Protein AF-A0A1X7T4R4-F1 (afdb_monomer_lite)

Secondary structure (DSSP, 8-state):
---EEEEEEEETTEEEEEEE--TTSBHHHHHHHHHHHHSS-GGGEEEEEEETTEEEE--HHHHTSBGGGSPTT--EEEEESPPPPTTEEEEEEEEE-TTSSS-EEEEEEEEEETT--HHHHHHHHHHHHHHTT---------

pLDDT: mean 81.53, std 11.15, range [44.59, 95.31]

Foldseek 3Di:
DDWDWDDWDDDPPDIDTDTDDDQQDFPQVVLVSCCVVVVDHSQQKWKWWADPNDTDTCAPVNRVPGSNVPDPPTDIDMDGHGDDDVQKDKDWDWDADPPDPCRTHTQDIDIDGHPPPPVNVVVVVVVVCVVVVHPDPPPPDD

InterPro domains:
  IPR045578 Ubiquitin carboxyl-terminal hydrolase 47, C-terminal [PF19718] (90-142)

Radius of gyration: 18.78 Å; chains: 1; bounding box: 47×36×51 Å

Organism: Amphimedon queenslandica (NCBI:txid400682)

Sequence (142 aa):
MKFVPMKEEYKGKERKVQVLVDKRMTLAQLKEELVPLIGIPPTGFIVYKISDNKEYEINRLDSTSSLQYIDSGSELIVRLGRALQEGEYRITLYLLQVNNTEFCKFIMESIVAEGTPVKEFKKQIIEEAKVQGIDCVLELEK

Structure (mmCIF, N/CA/C/O backbone):
data_AF-A0A1X7T4R4-F1
#
_entry.id   AF-A0A1X7T4R4-F1
#
loop_
_atom_site.group_PDB
_atom_site.id
_atom_site.type_symbol
_atom_site.label_atom_id
_atom_site.label_alt_id
_atom_site.label_comp_id
_atom_site.label_asym_id
_atom_site.label_entity_id
_atom_site.label_seq_id
_atom_site.pdbx_PDB_ins_code
_atom_site.Cartn_x
_atom_site.Cartn_y
_atom_site.Cartn_z
_atom_site.occupancy
_atom_site.B_iso_or_equiv
_atom_site.auth_seq_id
_atom_site.auth_comp_id
_atom_site.auth_asym_id
_atom_site.auth_atom_id
_atom_site.pdbx_PDB_model_num
ATOM 1 N N . MET A 1 1 ? 15.445 -1.253 -24.600 1.00 54.97 1 MET A N 1
ATOM 2 C CA . MET A 1 1 ? 14.509 -1.799 -23.599 1.00 54.97 1 MET A CA 1
ATOM 3 C C . MET A 1 1 ? 14.764 -3.289 -23.473 1.00 54.97 1 MET A C 1
ATOM 5 O O . MET A 1 1 ? 14.717 -3.983 -24.481 1.00 54.97 1 MET A O 1
ATOM 9 N N . LYS A 1 2 ? 15.150 -3.759 -22.287 1.00 59.94 2 LYS A N 1
ATOM 10 C CA . LYS A 1 2 ? 15.252 -5.186 -21.968 1.00 59.94 2 LYS A CA 1
ATOM 11 C C . LYS A 1 2 ? 14.621 -5.357 -20.595 1.00 59.94 2 LYS A C 1
ATOM 13 O O . LYS A 1 2 ? 15.241 -4.966 -19.615 1.00 59.94 2 LYS A O 1
ATOM 18 N N . PHE A 1 3 ? 13.396 -5.861 -20.571 1.00 68.25 3 PHE A N 1
ATOM 19 C CA . PHE A 1 3 ? 12.817 -6.514 -19.411 1.00 68.25 3 PHE A CA 1
ATOM 20 C C . PHE A 1 3 ? 12.974 -8.012 -19.649 1.00 68.25 3 PHE A C 1
ATOM 22 O O . PHE A 1 3 ? 12.441 -8.544 -20.622 1.00 68.25 3 PHE A O 1
ATOM 29 N N . VAL A 1 4 ? 13.796 -8.679 -18.843 1.00 73.88 4 VAL A N 1
ATOM 30 C CA . VAL A 1 4 ? 14.039 -10.120 -19.001 1.00 73.88 4 VAL A CA 1
ATOM 31 C C . VAL A 1 4 ? 13.820 -10.797 -17.655 1.00 73.88 4 VAL A C 1
ATOM 33 O O . VAL A 1 4 ? 14.620 -10.555 -16.744 1.00 73.88 4 VAL A O 1
ATOM 36 N N . PRO A 1 5 ? 12.771 -11.626 -17.499 1.00 73.44 5 PRO A N 1
ATOM 37 C CA . PRO A 1 5 ? 12.632 -12.463 -16.318 1.00 73.44 5 PRO A CA 1
ATOM 38 C C . PRO A 1 5 ? 13.752 -13.509 -16.323 1.00 73.44 5 PRO A C 1
ATOM 40 O O . PRO A 1 5 ? 13.990 -14.182 -17.324 1.00 73.44 5 PRO A O 1
ATOM 43 N N . MET A 1 6 ? 14.482 -13.609 -15.215 1.00 78.56 6 MET A N 1
ATOM 44 C CA . MET A 1 6 ? 15.641 -14.496 -15.077 1.00 78.56 6 MET A CA 1
ATOM 45 C C . MET A 1 6 ? 15.321 -15.740 -14.259 1.00 78.56 6 MET A C 1
ATOM 47 O O . MET A 1 6 ? 15.769 -16.832 -14.603 1.00 78.56 6 MET A O 1
ATOM 51 N N . LYS A 1 7 ? 14.583 -15.571 -13.159 1.00 81.50 7 LYS A N 1
ATOM 52 C CA . LYS A 1 7 ? 14.245 -16.639 -12.215 1.00 81.50 7 LYS A CA 1
ATOM 53 C C . LYS A 1 7 ? 12.916 -16.344 -11.545 1.00 81.50 7 LYS A C 1
ATOM 55 O O . LYS A 1 7 ? 12.636 -15.186 -11.236 1.00 81.50 7 LYS A O 1
ATOM 60 N N . GLU A 1 8 ? 12.150 -17.395 -11.286 1.00 82.81 8 GLU A N 1
ATOM 61 C CA . GLU A 1 8 ? 10.934 -17.335 -10.482 1.00 82.81 8 GLU A CA 1
ATOM 62 C C . GLU A 1 8 ? 11.024 -18.312 -9.316 1.00 82.81 8 GLU A C 1
ATOM 64 O O . GLU A 1 8 ? 11.422 -19.464 -9.488 1.00 82.81 8 GLU A O 1
ATOM 69 N N . GLU A 1 9 ? 10.635 -17.846 -8.136 1.00 85.25 9 GLU A N 1
ATOM 70 C CA . GLU A 1 9 ? 10.588 -18.633 -6.909 1.00 85.25 9 GLU A CA 1
ATOM 71 C C . GLU A 1 9 ? 9.251 -18.401 -6.199 1.00 85.25 9 GLU A C 1
ATOM 73 O O . GLU A 1 9 ? 8.730 -17.284 -6.162 1.00 85.25 9 GLU A O 1
ATOM 78 N N . TYR A 1 10 ? 8.702 -19.458 -5.603 1.00 82.69 10 TYR A N 1
ATOM 79 C CA . TYR A 1 10 ? 7.469 -19.402 -4.821 1.00 82.69 10 TYR A CA 1
ATOM 80 C C . TYR A 1 10 ? 7.788 -19.663 -3.351 1.00 82.69 10 TYR A C 1
ATOM 82 O O . TYR A 1 10 ? 8.379 -20.689 -3.011 1.00 82.69 10 TYR A O 1
ATOM 90 N N . LYS A 1 11 ? 7.375 -18.751 -2.468 1.00 77.62 11 LYS A N 1
ATOM 91 C CA . LYS A 1 11 ? 7.524 -18.886 -1.015 1.00 77.62 11 LYS A CA 1
ATOM 92 C C . LYS A 1 11 ? 6.158 -18.728 -0.351 1.00 77.62 11 LYS A C 1
ATOM 94 O O . LYS A 1 11 ? 5.702 -17.627 -0.058 1.00 77.62 11 LYS A O 1
ATOM 99 N N . GLY A 1 12 ? 5.474 -19.849 -0.127 1.00 81.50 12 GLY A N 1
ATOM 100 C CA . GLY A 1 12 ? 4.111 -19.840 0.406 1.00 81.50 12 GLY A CA 1
ATOM 101 C C . GLY A 1 12 ? 3.135 -19.163 -0.560 1.00 81.50 12 GLY A C 1
ATOM 102 O O . GLY A 1 12 ? 2.915 -19.666 -1.657 1.00 81.50 12 GLY A O 1
ATOM 103 N N . LYS A 1 13 ? 2.550 -18.029 -0.149 1.00 79.06 13 LYS A N 1
ATOM 104 C CA . LYS A 1 13 ? 1.648 -17.214 -0.987 1.00 79.06 13 LYS A CA 1
ATOM 105 C C . LYS A 1 13 ? 2.379 -16.143 -1.809 1.00 79.06 13 LYS A C 1
ATOM 107 O O . LYS A 1 13 ? 1.741 -15.449 -2.594 1.00 79.06 13 LYS A O 1
ATOM 112 N N . GLU A 1 14 ? 3.688 -15.989 -1.625 1.00 83.44 14 GLU A N 1
ATOM 113 C CA . GLU A 1 14 ? 4.492 -14.974 -2.304 1.00 83.44 14 GLU A CA 1
ATOM 114 C C . GLU A 1 14 ? 5.159 -15.548 -3.560 1.00 83.44 14 GLU A C 1
ATOM 116 O O . GLU A 1 14 ? 5.701 -16.658 -3.540 1.00 83.44 14 GLU A O 1
ATOM 121 N N . ARG A 1 15 ? 5.158 -14.764 -4.644 1.00 88.94 15 ARG A N 1
ATOM 122 C CA . ARG A 1 15 ? 5.896 -15.038 -5.884 1.00 88.94 15 ARG A CA 1
ATOM 123 C C . ARG A 1 15 ? 7.030 -14.025 -6.010 1.00 88.94 15 ARG A C 1
ATOM 125 O O . ARG A 1 15 ? 6.773 -12.825 -6.067 1.00 88.94 15 ARG A O 1
ATOM 132 N N . LYS A 1 16 ? 8.272 -14.503 -6.070 1.00 89.50 16 LYS A N 1
ATOM 133 C CA . LYS A 1 16 ? 9.466 -13.690 -6.324 1.00 89.50 16 LYS A CA 1
ATOM 134 C C . LYS A 1 16 ? 9.911 -13.876 -7.769 1.00 89.50 16 LYS A C 1
ATOM 136 O O . LYS A 1 16 ? 10.038 -15.006 -8.234 1.00 89.50 16 LYS A O 1
ATOM 141 N N . VAL A 1 17 ? 10.168 -12.771 -8.466 1.00 89.44 17 VAL A N 1
ATOM 142 C CA . VAL A 1 17 ? 10.677 -12.775 -9.843 1.00 89.44 17 VAL A CA 1
ATOM 143 C C . VAL A 1 17 ? 11.917 -11.897 -9.912 1.00 89.44 17 VAL A C 1
ATOM 145 O O . VAL A 1 17 ? 11.875 -10.723 -9.550 1.00 89.44 17 VAL A O 1
ATOM 148 N N . GLN A 1 18 ? 13.023 -12.458 -10.392 1.00 88.81 18 GLN A N 1
ATOM 149 C CA . GLN A 1 18 ? 14.217 -11.685 -10.707 1.00 88.81 18 GLN A CA 1
ATOM 150 C C . GLN A 1 18 ? 14.102 -11.155 -12.134 1.00 88.81 18 GLN A C 1
ATOM 152 O O . GLN A 1 18 ? 13.898 -11.933 -13.065 1.00 88.81 18 GLN A O 1
ATOM 157 N N . VAL A 1 19 ? 14.262 -9.846 -12.314 1.00 86.50 19 VAL A N 1
ATOM 158 C CA . VAL A 1 19 ? 14.142 -9.185 -13.618 1.00 86.50 19 VAL A CA 1
ATOM 159 C C . VAL A 1 19 ? 15.381 -8.352 -13.911 1.00 86.50 19 VAL A C 1
ATOM 161 O O . VAL A 1 19 ? 15.944 -7.717 -13.021 1.00 86.50 19 VAL A O 1
ATOM 164 N N . LEU A 1 20 ? 15.810 -8.348 -15.170 1.00 87.38 20 LEU A N 1
ATOM 165 C CA . LEU A 1 20 ? 16.809 -7.405 -15.661 1.00 87.38 20 LEU A CA 1
ATOM 166 C C . LEU A 1 20 ? 16.089 -6.203 -16.268 1.00 87.38 20 LEU A C 1
ATOM 168 O O . LEU A 1 20 ? 15.230 -6.395 -17.124 1.00 87.38 20 LEU A O 1
ATOM 172 N N . VAL A 1 21 ? 16.442 -4.995 -15.827 1.00 85.00 21 VAL A N 1
ATOM 173 C CA . VAL A 1 21 ? 15.821 -3.734 -16.257 1.00 85.00 21 VAL A CA 1
ATOM 174 C C . VAL A 1 21 ? 16.880 -2.698 -16.630 1.00 85.00 21 VAL A C 1
ATOM 176 O O . VAL A 1 21 ? 17.988 -2.688 -16.093 1.00 85.00 21 VAL A O 1
ATOM 179 N N . ASP A 1 22 ? 16.541 -1.807 -17.558 1.00 85.94 22 ASP A N 1
ATOM 180 C CA . ASP A 1 22 ? 17.340 -0.620 -17.871 1.00 85.94 22 ASP A CA 1
ATOM 181 C C . ASP A 1 22 ? 17.166 0.440 -16.773 1.00 85.94 22 ASP A C 1
ATOM 183 O O . ASP A 1 22 ? 16.066 0.952 -16.581 1.00 85.94 22 ASP A O 1
ATOM 187 N N . LYS A 1 23 ? 18.245 0.818 -16.075 1.00 82.81 23 LYS A N 1
ATOM 188 C CA . LYS A 1 23 ? 18.198 1.820 -14.991 1.00 82.81 23 LYS A CA 1
ATOM 189 C C . LYS A 1 23 ? 17.677 3.194 -15.426 1.00 82.81 23 LYS A C 1
ATOM 191 O O . LYS A 1 23 ? 17.274 3.985 -14.580 1.00 82.81 23 LYS A O 1
ATOM 196 N N . ARG A 1 24 ? 17.701 3.505 -16.724 1.00 84.06 24 ARG A N 1
ATOM 197 C CA . ARG A 1 24 ? 17.203 4.782 -17.254 1.00 84.06 24 ARG A CA 1
ATOM 198 C C . ARG A 1 24 ? 15.687 4.811 -17.413 1.00 84.06 24 ARG A C 1
ATOM 200 O O . ARG A 1 24 ? 15.150 5.882 -17.686 1.00 84.06 24 ARG A O 1
ATOM 207 N N . MET A 1 25 ? 15.005 3.672 -17.273 1.00 85.19 25 MET A N 1
ATOM 208 C CA . MET A 1 25 ? 13.552 3.642 -17.392 1.00 85.19 25 MET A CA 1
ATOM 209 C C . MET A 1 25 ? 12.883 4.374 -16.229 1.00 85.19 25 MET A C 1
ATOM 211 O O . MET A 1 25 ? 13.450 4.515 -15.142 1.00 85.19 25 MET A O 1
ATOM 215 N N . THR A 1 26 ? 11.664 4.838 -16.466 1.00 86.56 26 THR A N 1
ATOM 216 C CA . THR A 1 26 ? 10.812 5.429 -15.431 1.00 86.56 26 THR A CA 1
ATOM 217 C C . THR A 1 26 ? 10.029 4.350 -14.689 1.00 86.56 26 THR A C 1
ATOM 219 O O . THR A 1 26 ? 9.872 3.228 -15.177 1.00 86.56 26 THR A O 1
ATOM 222 N N . LEU A 1 27 ? 9.464 4.694 -13.528 1.00 85.00 27 LEU A N 1
ATOM 223 C CA . LEU A 1 27 ? 8.543 3.798 -12.825 1.00 85.00 27 LEU A CA 1
ATOM 224 C C . LEU A 1 27 ? 7.333 3.427 -13.693 1.00 85.00 27 LEU A C 1
ATOM 226 O O . LEU A 1 27 ? 6.878 2.289 -13.654 1.00 85.00 27 LEU A O 1
ATOM 230 N N . ALA A 1 28 ? 6.818 4.372 -14.487 1.00 85.12 28 ALA A N 1
ATOM 231 C CA . ALA A 1 28 ? 5.698 4.112 -15.388 1.00 85.12 28 ALA A CA 1
ATOM 232 C C . ALA A 1 28 ? 6.054 3.029 -16.416 1.00 85.12 28 ALA A C 1
ATOM 234 O O . ALA A 1 28 ? 5.304 2.073 -16.574 1.00 85.12 28 ALA A O 1
ATOM 235 N N . GLN A 1 29 ? 7.233 3.129 -17.037 1.00 88.06 29 GLN A N 1
ATOM 236 C CA . GLN A 1 29 ? 7.731 2.108 -17.961 1.00 88.06 29 GLN A CA 1
ATOM 237 C C . GLN A 1 29 ? 7.938 0.765 -17.261 1.00 88.06 29 GLN A C 1
ATOM 239 O O . GLN A 1 29 ? 7.521 -0.257 -17.790 1.00 88.06 29 GLN A O 1
ATOM 244 N N . LEU A 1 30 ? 8.512 0.759 -16.053 1.00 88.31 30 LEU A N 1
ATOM 245 C CA . LEU A 1 30 ? 8.647 -0.467 -15.267 1.00 88.31 30 LEU A CA 1
ATOM 246 C C . LEU A 1 30 ? 7.285 -1.125 -15.015 1.00 88.31 30 LEU A C 1
ATOM 248 O O . LEU A 1 30 ? 7.162 -2.337 -15.154 1.00 88.31 30 LEU A O 1
ATOM 252 N N . LYS A 1 31 ? 6.255 -0.346 -14.661 1.00 88.62 31 LYS A N 1
ATOM 253 C CA . LYS A 1 31 ? 4.911 -0.887 -14.444 1.00 88.62 31 LYS A CA 1
ATOM 254 C C . LYS A 1 31 ? 4.332 -1.511 -15.713 1.00 88.62 31 LYS A C 1
ATOM 256 O O . LYS A 1 31 ? 3.752 -2.583 -15.604 1.00 88.62 31 LYS A O 1
ATOM 261 N N . GLU A 1 32 ? 4.512 -0.900 -16.882 1.00 90.31 32 GLU A N 1
ATOM 262 C CA . GLU A 1 32 ? 4.079 -1.498 -18.158 1.00 90.31 32 GLU A CA 1
ATOM 263 C C . GLU A 1 32 ? 4.756 -2.853 -18.408 1.00 90.31 32 GLU A C 1
ATOM 265 O O . GLU A 1 32 ? 4.093 -3.832 -18.741 1.00 90.31 32 GLU A O 1
ATOM 270 N N . GLU A 1 33 ? 6.063 -2.952 -18.156 1.00 89.75 33 GLU A N 1
ATOM 271 C CA . GLU A 1 33 ? 6.816 -4.205 -18.311 1.00 89.75 33 GLU A CA 1
ATOM 272 C C . GLU A 1 33 ? 6.416 -5.282 -17.283 1.00 89.75 33 GLU A C 1
ATOM 274 O O . GLU A 1 33 ? 6.594 -6.477 -17.520 1.00 89.75 33 GLU A O 1
ATOM 279 N N . LEU A 1 34 ? 5.846 -4.884 -16.140 1.00 89.25 34 LEU A N 1
ATOM 280 C CA . LEU A 1 34 ? 5.317 -5.806 -15.133 1.00 89.25 34 LEU A CA 1
ATOM 281 C C . LEU A 1 34 ? 3.917 -6.342 -15.482 1.00 89.25 34 LEU A C 1
ATOM 283 O O . LEU A 1 34 ? 3.538 -7.397 -14.968 1.00 89.25 34 LEU A O 1
ATOM 287 N N . VAL A 1 35 ? 3.156 -5.679 -16.364 1.00 90.88 35 VAL A N 1
ATOM 288 C CA . VAL A 1 35 ? 1.788 -6.095 -16.738 1.00 90.88 35 VAL A CA 1
ATOM 289 C C . VAL A 1 35 ? 1.727 -7.550 -17.219 1.00 90.88 35 VAL A C 1
ATOM 291 O O . VAL A 1 35 ? 0.883 -8.284 -16.703 1.00 90.88 35 VAL A O 1
ATOM 294 N N . PRO A 1 36 ? 2.607 -8.035 -18.120 1.00 89.44 36 PRO A N 1
ATOM 295 C CA . PRO A 1 36 ? 2.571 -9.427 -18.573 1.00 89.44 36 PRO A CA 1
ATOM 296 C C . PRO A 1 36 ? 2.844 -10.448 -17.461 1.00 89.44 36 PRO A C 1
ATOM 298 O O . PRO A 1 36 ? 2.406 -11.590 -17.565 1.00 89.44 36 PRO A O 1
ATOM 301 N N . LEU A 1 37 ? 3.560 -10.061 -16.398 1.00 86.75 37 LEU A N 1
ATOM 302 C CA . LEU A 1 37 ? 3.854 -10.954 -15.275 1.00 86.75 37 LEU A CA 1
ATOM 303 C C . LEU A 1 37 ? 2.716 -11.021 -14.255 1.00 86.75 37 LEU A C 1
ATOM 305 O O . LEU A 1 37 ? 2.503 -12.079 -13.659 1.00 86.75 37 LEU A O 1
ATOM 309 N N . ILE A 1 38 ? 2.031 -9.899 -14.022 1.00 87.88 38 ILE A N 1
ATOM 310 C CA . ILE A 1 38 ? 0.997 -9.767 -12.985 1.00 87.88 38 ILE A CA 1
ATOM 311 C C . ILE A 1 38 ? -0.402 -10.044 -13.562 1.00 87.88 38 ILE A C 1
ATOM 313 O O . ILE A 1 38 ? -1.263 -10.573 -12.865 1.00 87.88 38 ILE A O 1
ATOM 317 N N . GLY A 1 39 ? -0.635 -9.716 -14.837 1.00 88.44 39 GLY A N 1
ATOM 318 C CA . GLY A 1 39 ? -1.912 -9.919 -15.528 1.00 88.44 39 GLY A CA 1
ATOM 319 C C . GLY A 1 39 ? -2.953 -8.821 -15.288 1.00 88.44 39 GLY A C 1
ATOM 320 O O . GLY A 1 39 ? -4.122 -9.011 -15.612 1.00 88.44 39 GLY A O 1
ATOM 321 N N . ILE A 1 40 ? -2.551 -7.677 -14.727 1.00 88.50 40 ILE A N 1
ATOM 322 C CA . ILE A 1 40 ? -3.428 -6.526 -14.476 1.00 88.50 40 ILE A CA 1
ATOM 323 C C . ILE A 1 40 ? -2.780 -5.212 -14.933 1.00 88.50 40 ILE A C 1
ATOM 325 O O . ILE A 1 40 ? -1.551 -5.122 -14.975 1.00 88.50 40 ILE A O 1
ATOM 329 N N . PRO A 1 41 ? -3.583 -4.177 -15.249 1.00 89.81 41 PRO A N 1
ATOM 330 C CA . PRO A 1 41 ? -3.061 -2.883 -15.672 1.00 89.81 41 PRO A CA 1
ATOM 331 C C . PRO A 1 41 ? -2.187 -2.211 -14.595 1.00 89.81 41 PRO A C 1
ATOM 333 O O . PRO A 1 41 ? -2.397 -2.458 -13.405 1.00 89.81 41 PRO A O 1
ATOM 336 N N . PRO A 1 42 ? -1.297 -1.270 -14.969 1.00 86.88 42 PRO A N 1
ATOM 337 C CA . PRO A 1 42 ? -0.441 -0.506 -14.043 1.00 86.88 42 PRO A CA 1
ATOM 338 C C . PRO A 1 42 ? -1.174 0.218 -12.907 1.00 86.88 42 PRO A C 1
ATOM 340 O O . PRO A 1 42 ? -0.583 0.538 -11.874 1.00 86.88 42 PRO A O 1
ATOM 343 N N . THR A 1 43 ? -2.456 0.521 -13.111 1.00 85.12 43 THR A N 1
ATOM 344 C CA . THR A 1 43 ? -3.341 1.163 -12.131 1.00 85.12 43 THR A CA 1
ATOM 345 C C . THR A 1 43 ? -3.879 0.198 -11.079 1.00 85.12 43 THR A C 1
ATOM 347 O O . THR A 1 43 ? -4.372 0.653 -10.053 1.00 85.12 43 THR A O 1
ATOM 350 N N . GLY A 1 44 ? -3.792 -1.112 -11.321 1.00 86.62 44 GLY A N 1
ATOM 351 C CA . GLY A 1 44 ? -4.281 -2.159 -10.427 1.00 86.62 44 GLY A CA 1
ATOM 352 C C . GLY A 1 44 ? -3.241 -2.678 -9.435 1.00 86.62 44 GLY A C 1
ATOM 353 O O . GLY A 1 44 ? -3.561 -3.588 -8.669 1.00 86.62 44 GLY A O 1
ATOM 354 N N . PHE A 1 45 ? -2.011 -2.153 -9.449 1.00 87.88 45 PHE A N 1
ATOM 355 C CA . PHE A 1 45 ? -0.987 -2.508 -8.468 1.00 87.88 45 PHE A CA 1
ATOM 356 C C . PHE A 1 45 ? -0.087 -1.339 -8.059 1.00 87.88 45 PHE A C 1
ATOM 358 O O . PHE A 1 45 ? 0.124 -0.352 -8.780 1.00 87.88 45 PHE A O 1
ATOM 365 N N . ILE A 1 46 ? 0.499 -1.503 -6.877 1.00 87.12 46 ILE A N 1
ATOM 366 C CA . ILE A 1 46 ? 1.416 -0.561 -6.243 1.00 87.12 46 ILE A CA 1
ATOM 367 C C . ILE A 1 46 ? 2.790 -1.209 -6.115 1.00 87.12 46 ILE A C 1
ATOM 369 O O . ILE A 1 46 ? 2.905 -2.406 -5.849 1.00 87.12 46 ILE A O 1
ATOM 373 N N . VAL A 1 47 ? 3.826 -0.396 -6.316 1.00 88.06 47 VAL A N 1
ATOM 374 C CA . VAL A 1 47 ? 5.226 -0.798 -6.193 1.00 88.06 47 VAL A CA 1
ATOM 375 C C . VAL A 1 47 ? 5.809 -0.115 -4.963 1.00 88.06 47 VAL A C 1
ATOM 377 O O . VAL A 1 47 ? 5.740 1.107 -4.836 1.00 88.06 47 VAL A O 1
ATOM 380 N N . TYR A 1 48 ? 6.396 -0.910 -4.079 1.00 86.62 48 TYR A N 1
ATOM 381 C CA . TYR A 1 48 ? 7.089 -0.465 -2.881 1.00 86.62 48 TYR A CA 1
ATOM 382 C C . TYR A 1 48 ? 8.579 -0.771 -3.011 1.00 86.62 48 TYR A C 1
ATOM 384 O O . TYR A 1 48 ? 8.962 -1.821 -3.531 1.00 86.62 48 TYR A O 1
ATOM 392 N N . LYS A 1 49 ? 9.422 0.124 -2.498 1.00 87.12 49 LYS A N 1
ATOM 393 C CA . LYS A 1 49 ? 10.844 -0.143 -2.264 1.00 87.12 49 LYS A CA 1
ATOM 394 C C . LYS A 1 49 ? 11.077 -0.474 -0.796 1.00 87.12 49 LYS A C 1
ATOM 396 O O . LYS A 1 49 ? 10.433 0.106 0.078 1.00 87.12 49 LYS A O 1
ATOM 401 N N . ILE A 1 50 ? 12.032 -1.357 -0.532 1.00 83.62 50 ILE A N 1
ATOM 402 C CA . ILE A 1 50 ? 12.514 -1.622 0.823 1.00 83.62 50 ILE A CA 1
ATOM 403 C C . ILE A 1 50 ? 13.729 -0.725 1.080 1.00 83.62 50 ILE A C 1
ATOM 405 O O . ILE A 1 50 ? 14.704 -0.778 0.335 1.00 83.62 50 ILE A O 1
ATOM 409 N N . SER A 1 51 ? 13.675 0.098 2.125 1.00 79.44 51 SER A N 1
ATOM 410 C CA . SER A 1 51 ? 14.813 0.884 2.624 1.00 79.44 51 SER A CA 1
ATOM 411 C C . SER A 1 51 ? 14.829 0.809 4.143 1.00 79.44 51 SER A C 1
ATOM 413 O O . SER A 1 51 ? 13.784 0.962 4.768 1.00 79.44 51 SER A O 1
ATOM 415 N N . ASP A 1 52 ? 15.988 0.554 4.751 1.00 80.38 52 ASP A N 1
ATOM 416 C CA . ASP A 1 52 ? 16.144 0.478 6.215 1.00 80.38 52 ASP A CA 1
ATOM 417 C C . ASP A 1 52 ? 15.111 -0.439 6.905 1.00 80.38 52 ASP A C 1
ATOM 419 O O . ASP A 1 52 ? 14.553 -0.103 7.951 1.00 80.38 52 ASP A O 1
ATOM 423 N N . ASN A 1 53 ? 14.815 -1.594 6.292 1.00 79.44 53 ASN A N 1
ATOM 424 C CA . ASN A 1 53 ? 13.788 -2.555 6.728 1.00 79.44 53 ASN A CA 1
ATOM 425 C C . ASN A 1 53 ? 12.352 -1.995 6.791 1.00 79.44 53 ASN A C 1
ATOM 427 O O . ASN A 1 53 ? 11.492 -2.568 7.460 1.00 79.44 53 ASN A O 1
ATOM 431 N N . LYS A 1 54 ? 12.077 -0.887 6.098 1.00 77.88 54 LYS A N 1
ATOM 432 C CA . LYS A 1 54 ? 10.744 -0.302 5.936 1.00 77.88 54 LYS A CA 1
ATOM 433 C C . LYS A 1 54 ? 10.338 -0.289 4.469 1.00 77.88 54 LYS A C 1
ATOM 435 O O . LYS A 1 54 ? 11.170 -0.133 3.575 1.00 77.88 54 LYS A O 1
ATOM 440 N N . GLU A 1 55 ? 9.043 -0.438 4.236 1.00 84.56 55 GLU A N 1
ATOM 441 C CA . GLU A 1 55 ? 8.445 -0.369 2.909 1.00 84.56 55 GLU A CA 1
ATOM 442 C C . GLU A 1 55 ? 8.001 1.063 2.614 1.00 84.56 55 GLU A C 1
ATOM 444 O O . GLU A 1 55 ? 7.274 1.672 3.398 1.00 84.56 55 GLU A O 1
ATOM 449 N N . TYR A 1 56 ? 8.419 1.591 1.468 1.00 78.88 56 TYR A N 1
ATOM 450 C CA . TYR A 1 56 ? 8.023 2.910 0.989 1.00 78.88 56 TYR A CA 1
ATOM 451 C C . TYR A 1 56 ? 7.339 2.769 -0.365 1.00 78.88 56 TYR A C 1
ATOM 453 O O . TYR A 1 56 ? 7.928 2.226 -1.301 1.00 78.88 56 TYR A O 1
ATOM 461 N N . GLU A 1 57 ? 6.104 3.256 -0.474 1.00 81.25 57 GLU A N 1
ATOM 462 C CA . GLU A 1 57 ? 5.401 3.335 -1.755 1.00 81.25 57 GLU A CA 1
ATOM 463 C C . GLU A 1 57 ? 6.153 4.282 -2.693 1.00 81.25 57 GLU A C 1
ATOM 465 O O . GLU A 1 57 ? 6.445 5.421 -2.330 1.00 81.25 57 GLU A O 1
ATOM 470 N N . ILE A 1 58 ? 6.461 3.815 -3.904 1.00 79.56 58 ILE A N 1
ATOM 471 C CA . ILE A 1 58 ? 7.064 4.660 -4.933 1.00 79.56 58 ILE A CA 1
ATOM 472 C C . ILE A 1 58 ? 5.920 5.413 -5.622 1.00 79.56 58 ILE A C 1
ATOM 474 O O . ILE A 1 58 ? 5.157 4.831 -6.398 1.00 79.56 58 ILE A O 1
ATOM 478 N N . ASN A 1 59 ? 5.760 6.695 -5.292 1.00 68.88 59 ASN A N 1
ATOM 479 C CA . ASN A 1 59 ? 4.600 7.490 -5.699 1.00 68.88 59 ASN A CA 1
ATOM 480 C C . ASN A 1 59 ? 4.814 8.250 -7.028 1.00 68.88 59 ASN A C 1
ATOM 482 O O . ASN A 1 59 ? 5.847 8.141 -7.693 1.00 68.88 59 ASN A O 1
ATOM 486 N N . ARG A 1 60 ? 3.806 9.037 -7.441 1.00 54.28 60 ARG A N 1
ATOM 487 C CA . ARG A 1 60 ? 3.834 9.840 -8.680 1.00 54.28 60 ARG A CA 1
ATOM 488 C C . ARG A 1 60 ? 4.969 10.863 -8.757 1.00 54.28 60 ARG A C 1
ATOM 490 O O . ARG A 1 60 ? 5.498 11.065 -9.845 1.00 54.28 60 ARG A O 1
ATOM 497 N N . LEU A 1 61 ? 5.367 11.467 -7.640 1.00 49.34 61 LEU A N 1
ATOM 498 C CA . LEU A 1 61 ? 6.482 12.422 -7.613 1.00 49.34 61 LEU A CA 1
ATOM 499 C C . LEU A 1 61 ? 7.819 11.706 -7.847 1.00 49.34 61 LEU A C 1
ATOM 501 O O . LEU A 1 61 ? 8.670 12.208 -8.578 1.00 49.34 61 LEU A O 1
ATOM 505 N N . ASP A 1 62 ? 7.935 10.474 -7.350 1.00 54.44 62 ASP A N 1
ATOM 506 C CA . ASP A 1 62 ? 9.050 9.576 -7.656 1.00 54.44 62 ASP A CA 1
ATOM 507 C C . ASP A 1 62 ? 8.960 8.967 -9.070 1.00 54.44 62 ASP A C 1
ATOM 509 O O . ASP A 1 62 ? 9.935 8.415 -9.568 1.00 54.44 62 ASP A O 1
ATOM 513 N N . SER A 1 63 ? 7.810 9.052 -9.751 1.00 51.19 63 SER A N 1
ATOM 514 C CA . SER A 1 63 ? 7.577 8.377 -11.042 1.00 51.19 63 SER A CA 1
ATOM 515 C C . SER A 1 63 ? 8.289 9.020 -12.224 1.00 51.19 63 SER A C 1
ATOM 517 O O . SER A 1 63 ? 8.578 8.339 -13.210 1.00 51.19 63 SER A O 1
ATOM 519 N N . THR A 1 64 ? 8.551 10.325 -12.140 1.00 50.41 64 THR A N 1
ATOM 520 C CA . THR A 1 64 ? 9.414 11.058 -13.078 1.00 50.41 64 THR A CA 1
ATOM 521 C C . THR A 1 64 ? 10.896 10.813 -12.818 1.00 50.41 64 THR A C 1
ATOM 523 O O . THR A 1 64 ? 11.719 11.048 -13.702 1.00 50.41 64 THR A O 1
ATOM 526 N N . SER A 1 65 ? 11.239 10.318 -11.630 1.00 55.75 65 SER A N 1
ATOM 527 C CA . SER A 1 65 ? 12.595 9.931 -11.273 1.00 55.75 65 SER A CA 1
ATOM 528 C C . SER A 1 65 ? 12.882 8.579 -11.923 1.00 55.75 65 SER A C 1
ATOM 530 O O . SER A 1 65 ? 12.176 7.594 -11.711 1.00 55.75 65 SER A O 1
ATOM 532 N N . SER A 1 66 ? 13.900 8.528 -12.775 1.00 61.66 66 SER A N 1
ATOM 533 C CA . SER A 1 66 ? 14.390 7.270 -13.338 1.00 61.66 66 SER A CA 1
ATOM 534 C C . SER A 1 66 ? 14.724 6.272 -12.219 1.00 61.66 66 SER A C 1
ATOM 536 O O . SER A 1 66 ? 15.055 6.662 -11.094 1.00 61.66 66 SER A O 1
ATOM 538 N N . LEU A 1 67 ? 14.735 4.973 -12.535 1.00 73.50 67 LEU A N 1
ATOM 539 C CA . LEU A 1 67 ? 15.210 3.919 -11.623 1.00 73.50 67 LEU A CA 1
ATOM 540 C C . LEU A 1 67 ? 16.706 4.066 -11.246 1.00 73.50 67 LEU A C 1
ATOM 542 O O . LEU A 1 67 ? 17.275 3.173 -10.624 1.00 73.50 67 LEU A O 1
ATOM 546 N N . GLN A 1 68 ? 17.367 5.175 -11.598 1.00 72.38 68 GLN A N 1
ATOM 547 C CA . GLN A 1 68 ? 18.780 5.440 -11.326 1.00 72.38 68 GLN A CA 1
ATOM 548 C C . GLN A 1 68 ? 19.130 5.429 -9.835 1.00 72.38 68 GLN A C 1
ATOM 550 O O . GLN A 1 68 ? 20.275 5.154 -9.492 1.00 72.38 68 GLN A O 1
ATOM 555 N N . TYR A 1 69 ? 18.154 5.710 -8.967 1.00 73.19 69 TYR A N 1
ATOM 556 C CA . TYR A 1 69 ? 18.313 5.692 -7.511 1.00 73.19 69 TYR A CA 1
ATOM 557 C C . TYR A 1 69 ? 18.019 4.323 -6.882 1.00 73.19 69 TYR A C 1
ATOM 559 O O . TYR A 1 69 ? 18.052 4.196 -5.662 1.00 73.19 69 TYR A O 1
ATOM 567 N N . ILE A 1 70 ? 17.692 3.313 -7.694 1.00 78.75 70 ILE A N 1
ATOM 568 C CA . ILE A 1 70 ? 17.504 1.935 -7.244 1.00 78.75 70 ILE A CA 1
ATOM 569 C C . ILE A 1 70 ? 18.762 1.144 -7.609 1.00 78.75 70 ILE A C 1
ATOM 571 O O . ILE A 1 70 ? 19.189 1.072 -8.771 1.00 78.75 70 ILE A O 1
ATOM 575 N N . ASP A 1 71 ? 19.381 0.559 -6.590 1.00 81.81 71 ASP A N 1
ATOM 576 C CA . ASP A 1 71 ? 20.592 -0.226 -6.756 1.00 81.81 71 ASP A CA 1
ATOM 577 C C . ASP A 1 71 ? 20.307 -1.583 -7.400 1.00 81.81 71 ASP A C 1
ATOM 579 O O . ASP A 1 71 ? 19.206 -2.137 -7.371 1.00 81.81 71 ASP A O 1
ATOM 583 N N . SER A 1 72 ? 21.335 -2.132 -8.044 1.00 83.31 72 SER A N 1
ATOM 584 C CA . SER A 1 72 ? 21.222 -3.466 -8.626 1.00 83.31 72 SER A CA 1
ATOM 585 C C . SER A 1 72 ? 21.103 -4.489 -7.498 1.00 83.31 72 SER A C 1
ATOM 587 O O . SER A 1 72 ? 21.939 -4.510 -6.601 1.00 83.31 72 SER A O 1
ATOM 589 N N . GLY A 1 73 ? 20.089 -5.352 -7.561 1.00 83.56 73 GLY A N 1
ATOM 590 C CA . GLY A 1 73 ? 19.809 -6.329 -6.504 1.00 83.56 73 GLY A CA 1
ATOM 591 C C . GLY A 1 73 ? 18.860 -5.828 -5.413 1.00 83.56 73 GLY A C 1
ATOM 592 O O . GLY A 1 73 ? 18.536 -6.606 -4.520 1.00 83.56 73 GLY A O 1
ATOM 593 N N . SER A 1 74 ? 18.375 -4.582 -5.488 1.00 85.31 74 SER A N 1
ATOM 594 C CA . SER A 1 74 ? 17.285 -4.120 -4.625 1.00 85.31 74 SER A CA 1
ATOM 595 C C . SER A 1 74 ? 16.012 -4.941 -4.854 1.00 85.31 74 SER A C 1
ATOM 597 O O . SER A 1 74 ? 15.631 -5.214 -5.994 1.00 85.31 74 SER A O 1
ATOM 599 N N . GLU A 1 75 ? 15.332 -5.302 -3.766 1.00 88.94 75 GLU A N 1
ATOM 600 C CA . GLU A 1 75 ? 14.021 -5.947 -3.820 1.00 88.94 75 GLU A CA 1
ATOM 601 C C . GLU A 1 75 ? 12.912 -4.885 -3.896 1.00 88.94 75 GLU A C 1
ATOM 603 O O . GLU A 1 75 ? 12.872 -3.937 -3.106 1.00 88.94 75 GLU A O 1
ATOM 608 N N . LEU A 1 76 ? 11.999 -5.060 -4.855 1.00 89.19 76 LEU A N 1
ATOM 609 C CA . LEU A 1 76 ? 10.759 -4.296 -4.953 1.00 89.19 76 LEU A CA 1
ATOM 610 C C . LEU A 1 76 ? 9.590 -5.208 -4.593 1.00 89.19 76 LEU A C 1
ATOM 612 O O . LEU A 1 76 ? 9.526 -6.353 -5.041 1.00 89.19 76 LEU A O 1
ATOM 616 N N . ILE A 1 77 ? 8.649 -4.684 -3.816 1.00 89.94 77 ILE A N 1
ATOM 617 C CA . ILE A 1 77 ? 7.429 -5.398 -3.448 1.00 89.94 77 ILE A CA 1
ATOM 618 C C . ILE A 1 77 ? 6.298 -4.875 -4.321 1.00 89.94 77 ILE A C 1
ATOM 620 O O . ILE A 1 77 ? 6.048 -3.672 -4.382 1.00 89.94 77 ILE A O 1
ATOM 624 N N . VAL A 1 78 ? 5.588 -5.788 -4.978 1.00 89.94 78 VAL A N 1
ATOM 625 C CA . VAL A 1 78 ? 4.395 -5.460 -5.755 1.00 89.94 78 VAL A CA 1
ATOM 626 C C . VAL A 1 78 ? 3.167 -5.986 -5.030 1.00 89.94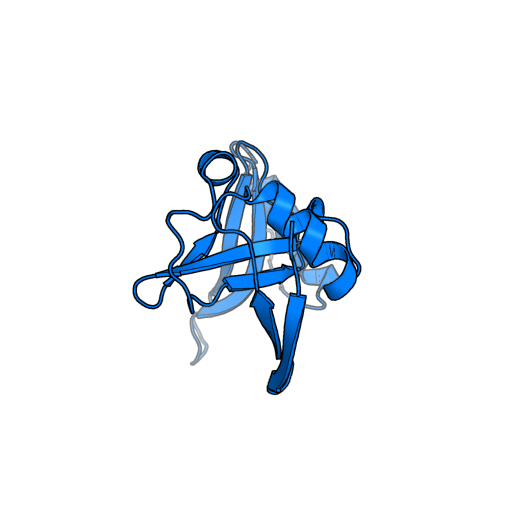 78 VAL A C 1
ATOM 628 O O . VAL A 1 78 ? 3.074 -7.179 -4.749 1.00 89.94 78 VAL A O 1
ATOM 631 N N . ARG A 1 79 ? 2.216 -5.096 -4.734 1.00 88.94 79 ARG A N 1
ATOM 632 C CA . ARG A 1 79 ? 0.930 -5.450 -4.117 1.00 88.94 79 ARG A CA 1
ATOM 633 C C . ARG A 1 79 ? -0.216 -5.089 -5.047 1.00 88.94 79 ARG A C 1
ATOM 635 O O . ARG A 1 79 ? -0.214 -4.016 -5.649 1.00 88.94 79 ARG A O 1
ATOM 642 N N . LEU A 1 80 ? -1.204 -5.976 -5.137 1.00 87.06 80 LEU A N 1
ATOM 643 C CA . LEU A 1 80 ? -2.452 -5.698 -5.845 1.00 87.06 80 LEU A CA 1
ATOM 644 C C . LEU A 1 80 ? -3.221 -4.598 -5.099 1.00 87.06 80 LEU A C 1
ATOM 646 O O . LEU A 1 80 ? -3.333 -4.630 -3.874 1.00 87.06 80 LEU A O 1
ATOM 650 N N . GLY A 1 81 ? -3.734 -3.619 -5.837 1.00 82.81 81 GLY A N 1
ATOM 651 C CA . GLY A 1 81 ? -4.431 -2.455 -5.299 1.00 82.81 81 GLY A CA 1
ATOM 652 C C . GLY A 1 81 ? -4.211 -1.210 -6.153 1.00 82.81 81 GLY A C 1
ATOM 653 O O . GLY A 1 81 ? -3.264 -1.131 -6.929 1.00 82.81 81 GLY A O 1
ATOM 654 N N . ARG A 1 82 ? -5.080 -0.208 -6.010 1.00 81.88 82 ARG A N 1
ATOM 655 C CA . ARG A 1 82 ? -4.922 1.057 -6.738 1.00 81.88 82 ARG A CA 1
ATOM 656 C C . ARG A 1 82 ? -3.981 2.010 -6.011 1.00 81.88 82 ARG A C 1
ATOM 658 O O . ARG A 1 82 ? -4.014 2.078 -4.783 1.00 81.88 82 ARG A O 1
ATOM 665 N N . ALA A 1 83 ? -3.196 2.763 -6.777 1.00 77.31 83 ALA A N 1
ATOM 666 C CA . ALA A 1 83 ? -2.417 3.881 -6.249 1.00 77.31 83 ALA A CA 1
ATOM 667 C C . ALA A 1 83 ? -3.336 4.946 -5.626 1.00 77.31 83 ALA A C 1
ATOM 669 O O . ALA A 1 83 ? -4.480 5.117 -6.066 1.00 77.31 83 ALA A O 1
ATOM 670 N N . LEU A 1 84 ? -2.815 5.660 -4.626 1.00 79.19 84 LEU A N 1
ATOM 671 C CA . LEU A 1 84 ? -3.507 6.790 -4.010 1.00 79.19 84 LEU A CA 1
ATOM 672 C C . LEU A 1 84 ? -3.634 7.949 -5.009 1.00 79.19 84 LEU A C 1
ATOM 674 O O . LEU A 1 84 ? -2.696 8.262 -5.749 1.00 79.19 84 LEU A O 1
ATOM 678 N N . GLN A 1 85 ? -4.812 8.564 -5.049 1.00 82.88 85 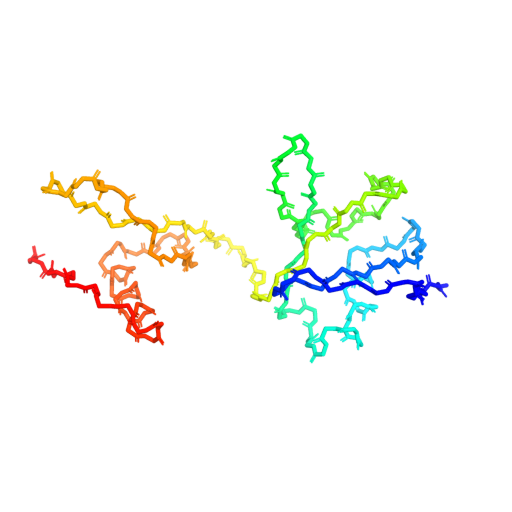GLN A N 1
ATOM 679 C CA . GLN A 1 85 ? -5.049 9.824 -5.746 1.00 82.88 85 GLN A CA 1
ATOM 680 C C . GLN A 1 85 ? -4.621 11.008 -4.869 1.00 82.88 85 GLN A C 1
ATOM 682 O O . GLN A 1 85 ? -4.326 10.856 -3.684 1.00 82.88 85 GLN A O 1
ATOM 687 N N . GLU A 1 86 ? -4.543 12.197 -5.464 1.00 79.19 86 GLU A N 1
ATOM 688 C CA . GLU A 1 86 ? -4.238 13.416 -4.715 1.00 79.19 86 GLU A CA 1
ATOM 689 C C . GLU A 1 86 ? -5.289 13.640 -3.619 1.00 79.19 86 GLU A C 1
ATOM 691 O O . GLU A 1 86 ? -6.489 13.559 -3.877 1.00 79.19 86 GLU A O 1
ATOM 696 N N . GLY A 1 87 ? -4.823 13.868 -2.389 1.00 82.44 87 GLY A N 1
ATOM 697 C CA . GLY A 1 87 ? -5.679 13.971 -1.208 1.00 82.44 87 GLY A CA 1
ATOM 698 C C . GLY A 1 87 ? -6.145 12.629 -0.634 1.00 82.44 87 GLY A C 1
ATOM 699 O O . GLY A 1 87 ? -6.876 12.638 0.346 1.00 82.44 87 GLY A O 1
ATOM 700 N N . GLU A 1 88 ? -5.751 11.475 -1.178 1.00 87.94 88 GLU A N 1
ATOM 701 C CA . GLU A 1 88 ? -6.063 10.175 -0.572 1.00 87.94 88 GLU A CA 1
ATOM 702 C C . GLU A 1 88 ? -4.940 9.666 0.332 1.00 87.94 88 GLU A C 1
ATOM 704 O O . GLU A 1 88 ? -3.753 9.771 0.021 1.00 87.94 88 GLU A O 1
ATOM 709 N N . TYR A 1 89 ? -5.333 9.021 1.426 1.00 84.62 89 TYR A N 1
ATOM 710 C CA . TYR A 1 89 ? -4.436 8.425 2.403 1.00 84.62 89 TYR A CA 1
ATOM 711 C C . TYR A 1 89 ? -4.824 6.971 2.639 1.00 84.62 89 TYR A C 1
ATOM 713 O O . TYR A 1 89 ? -5.997 6.645 2.831 1.00 84.62 89 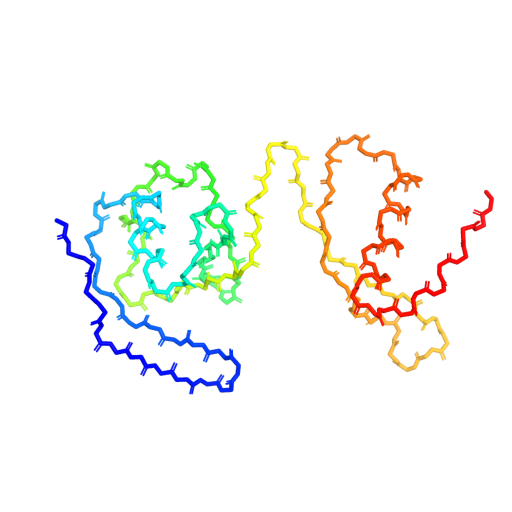TYR A O 1
ATOM 721 N N . ARG A 1 90 ? -3.824 6.088 2.655 1.00 87.00 90 ARG A N 1
ATOM 722 C CA . ARG A 1 90 ? -4.000 4.706 3.099 1.00 87.00 90 ARG A CA 1
ATOM 723 C C . ARG A 1 90 ? -3.847 4.662 4.612 1.00 87.00 90 ARG A C 1
ATOM 725 O O . ARG A 1 90 ? -2.838 5.123 5.142 1.00 87.00 90 ARG A O 1
ATOM 732 N N . ILE A 1 91 ? -4.836 4.105 5.294 1.00 89.50 91 ILE A N 1
ATOM 733 C CA . ILE A 1 91 ? -4.834 3.983 6.745 1.00 89.50 91 ILE A CA 1
ATOM 734 C C . ILE A 1 91 ? -5.001 2.530 7.168 1.00 89.50 91 ILE A C 1
ATOM 736 O O . ILE A 1 91 ? -5.687 1.740 6.518 1.00 89.50 91 ILE A O 1
ATOM 740 N N . THR A 1 92 ? -4.381 2.193 8.291 1.00 89.94 92 THR A N 1
ATOM 741 C CA . THR A 1 92 ? -4.464 0.869 8.899 1.00 89.94 92 THR A CA 1
ATOM 742 C C . THR A 1 92 ? -5.471 0.910 10.037 1.00 89.94 92 THR A C 1
ATOM 744 O O . THR A 1 92 ? -5.338 1.709 10.965 1.00 89.94 92 THR A O 1
ATOM 747 N N . LEU A 1 93 ? -6.486 0.054 9.971 1.00 89.88 93 LEU A N 1
ATOM 748 C CA . LEU A 1 93 ? -7.550 -0.013 10.960 1.00 89.88 93 LEU A CA 1
ATOM 749 C C . LEU A 1 93 ? -7.301 -1.158 11.932 1.00 89.88 93 LEU A C 1
ATOM 751 O O . LEU A 1 93 ? -7.090 -2.309 11.540 1.00 89.88 93 LEU A O 1
ATOM 755 N N . TYR A 1 94 ? -7.387 -0.822 13.214 1.00 87.69 94 TYR A N 1
ATOM 756 C CA . TYR A 1 94 ? -7.276 -1.762 14.315 1.00 87.69 94 TYR A CA 1
ATOM 757 C C . TYR A 1 94 ? -8.557 -1.749 15.146 1.00 87.69 94 TYR A C 1
ATOM 759 O O . TYR A 1 94 ? -9.133 -0.691 15.402 1.00 87.69 94 TYR A O 1
ATOM 767 N N . LEU A 1 95 ? -8.985 -2.926 15.591 1.00 85.19 95 LEU A N 1
ATOM 768 C CA . LEU A 1 95 ? -10.060 -3.087 16.557 1.00 85.19 95 LEU A CA 1
ATOM 769 C C . LEU A 1 95 ? -9.473 -3.090 17.965 1.00 85.19 9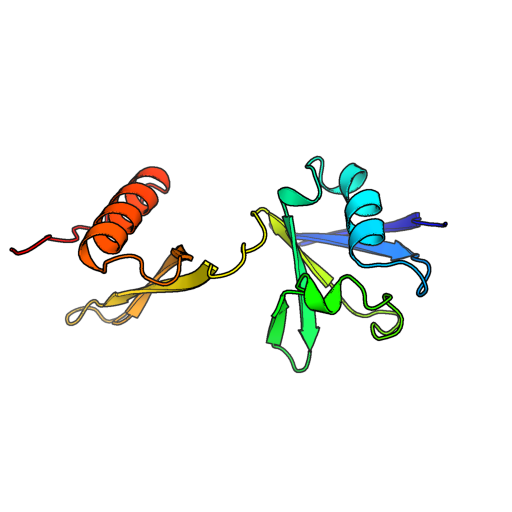5 LEU A C 1
ATOM 771 O O . LEU A 1 95 ? -8.657 -3.949 18.307 1.00 85.19 95 LEU A O 1
ATOM 775 N N . LEU A 1 96 ? -9.930 -2.144 18.781 1.00 85.06 96 LEU A N 1
ATOM 776 C CA . LEU A 1 96 ? -9.594 -2.070 20.195 1.00 85.06 96 LEU A CA 1
ATOM 777 C C . LEU A 1 96 ? -10.519 -2.997 20.997 1.00 85.06 96 LEU A C 1
ATOM 779 O O . LEU A 1 96 ? -11.736 -2.820 20.990 1.00 85.06 96 LEU A O 1
ATOM 783 N N . GLN A 1 97 ? -9.945 -3.963 21.712 1.00 81.88 97 GLN A N 1
ATOM 784 C CA . GLN A 1 97 ? -10.663 -4.919 22.558 1.00 81.88 97 GLN A CA 1
ATOM 785 C C . GLN A 1 97 ? -10.180 -4.804 24.007 1.00 81.88 97 GLN A C 1
ATOM 787 O O . GLN A 1 97 ? -9.275 -5.510 24.436 1.00 81.88 97 GLN A O 1
ATOM 792 N N . VAL A 1 98 ? -10.805 -3.913 24.780 1.00 79.75 98 VAL A N 1
ATOM 793 C CA . VAL A 1 98 ? -10.343 -3.532 26.133 1.00 79.75 98 VAL A CA 1
ATOM 794 C C . VAL A 1 98 ? -10.289 -4.715 27.116 1.00 79.75 98 VAL A C 1
ATOM 796 O O . VAL A 1 98 ? -9.470 -4.718 28.028 1.00 79.75 98 VAL A O 1
ATOM 799 N N . ASN A 1 99 ? -11.122 -5.739 26.909 1.00 81.00 99 ASN A N 1
ATOM 800 C CA . ASN A 1 99 ? -11.247 -6.893 27.807 1.00 81.00 99 ASN A CA 1
ATOM 801 C C . ASN A 1 99 ? -10.567 -8.171 27.285 1.00 81.00 99 ASN A C 1
ATOM 803 O O . ASN A 1 99 ? -10.770 -9.238 27.861 1.00 81.00 99 ASN A O 1
ATOM 807 N N . ASN A 1 100 ? -9.816 -8.100 26.183 1.00 77.19 100 ASN A N 1
ATOM 808 C CA . ASN A 1 100 ? -9.176 -9.268 25.577 1.00 77.19 100 ASN A CA 1
ATOM 809 C C . ASN A 1 100 ? -7.659 -9.251 25.814 1.00 77.19 100 ASN A C 1
ATOM 811 O O . ASN A 1 100 ? -7.055 -8.191 25.959 1.00 77.19 100 ASN A O 1
ATOM 815 N N . THR A 1 101 ? -7.026 -10.427 25.827 1.00 79.44 101 THR A N 1
ATOM 816 C CA . THR A 1 101 ? -5.561 -10.547 25.922 1.00 79.44 101 THR A CA 1
ATOM 817 C C . THR A 1 101 ? -4.863 -9.896 24.729 1.00 79.44 101 THR A C 1
ATOM 819 O O . THR A 1 101 ? -3.788 -9.320 24.879 1.00 79.44 101 THR A O 1
ATOM 822 N N . GLU A 1 102 ? -5.487 -9.954 23.549 1.00 77.94 102 GLU A N 1
ATOM 823 C CA . GLU A 1 102 ? -5.080 -9.189 22.372 1.00 77.94 102 GLU A CA 1
ATOM 824 C C . GLU A 1 102 ? -5.892 -7.887 22.318 1.00 77.94 102 GLU A C 1
ATOM 826 O O . GLU A 1 102 ? -7.019 -7.848 21.831 1.00 77.94 102 GLU A O 1
ATOM 831 N N . PHE A 1 103 ? -5.325 -6.818 22.879 1.00 78.81 103 PHE A N 1
ATOM 832 C CA . PHE A 1 103 ? -6.030 -5.547 23.070 1.00 78.81 103 PHE A CA 1
ATOM 833 C C . PHE A 1 103 ? -6.218 -4.745 21.774 1.00 78.81 103 PHE A C 1
ATOM 835 O O . PHE A 1 103 ? -7.101 -3.893 21.706 1.00 78.81 103 PHE A O 1
ATOM 842 N N . CYS A 1 104 ? -5.387 -4.983 20.757 1.00 83.75 104 CYS A N 1
ATOM 843 C CA . CYS A 1 104 ? -5.387 -4.243 19.501 1.00 83.75 104 CYS A CA 1
ATOM 844 C C . CYS A 1 104 ? -5.165 -5.215 18.346 1.00 83.75 104 CYS A C 1
ATOM 846 O O . CYS A 1 104 ? -4.054 -5.702 18.135 1.00 83.75 104 CYS A O 1
ATOM 848 N N . LYS A 1 105 ? -6.234 -5.509 17.610 1.00 84.38 105 LYS A N 1
ATOM 849 C CA . LYS A 1 105 ? -6.219 -6.483 16.521 1.00 84.38 105 LYS A CA 1
ATOM 850 C C . LYS A 1 105 ? -6.271 -5.767 15.180 1.00 84.38 105 LYS A C 1
ATOM 852 O O . LYS A 1 105 ? -7.166 -4.955 14.961 1.00 84.38 105 LYS A O 1
ATOM 857 N N . PHE A 1 106 ? -5.346 -6.075 14.273 1.00 87.06 106 PHE A N 1
ATOM 858 C CA . PHE A 1 106 ? -5.428 -5.593 12.892 1.00 87.06 106 PHE A CA 1
ATOM 859 C C . PHE A 1 106 ? -6.713 -6.109 12.233 1.00 87.06 106 PHE A C 1
ATOM 861 O O . PHE A 1 106 ? -7.036 -7.294 12.332 1.00 87.06 106 PHE A O 1
ATOM 868 N N . ILE A 1 107 ? -7.429 -5.213 11.558 1.00 87.88 107 ILE A N 1
ATOM 869 C CA . ILE A 1 107 ? -8.670 -5.536 10.857 1.00 87.88 107 ILE A CA 1
ATOM 870 C C . ILE A 1 107 ? -8.447 -5.480 9.354 1.00 87.88 107 ILE A C 1
ATOM 872 O O . ILE A 1 107 ? -8.589 -6.493 8.676 1.00 87.88 107 ILE A O 1
ATOM 876 N N . MET A 1 108 ? -8.105 -4.300 8.839 1.00 87.88 108 MET A N 1
ATOM 877 C CA . MET A 1 108 ? -7.944 -4.071 7.407 1.00 87.88 108 MET A CA 1
ATOM 878 C C . MET A 1 108 ? -7.119 -2.808 7.139 1.00 87.88 108 MET A C 1
ATOM 880 O O . MET A 1 108 ? -6.917 -1.976 8.026 1.00 87.88 108 MET A O 1
ATOM 884 N N . GLU A 1 109 ? -6.708 -2.629 5.889 1.00 89.12 109 GLU A N 1
ATOM 885 C CA . GLU A 1 109 ? -6.319 -1.323 5.353 1.00 89.12 109 GLU A CA 1
ATOM 886 C C . GLU A 1 109 ? -7.503 -0.706 4.599 1.00 89.12 109 GLU A C 1
ATOM 888 O O . GLU A 1 109 ? -8.247 -1.425 3.934 1.00 89.12 109 GLU A O 1
ATOM 893 N N . SER A 1 110 ? -7.657 0.615 4.674 1.00 89.31 110 SER A N 1
ATOM 894 C CA . SER A 1 110 ? -8.684 1.371 3.947 1.00 89.31 110 SER A CA 1
ATOM 895 C C . SER A 1 110 ? -8.078 2.639 3.334 1.00 89.31 110 SER A C 1
ATOM 897 O O . SER A 1 110 ? -7.011 3.095 3.758 1.00 89.31 110 SER A O 1
ATOM 899 N N . ILE A 1 111 ? -8.726 3.193 2.309 1.00 89.56 111 ILE A N 1
ATOM 900 C CA . ILE A 1 111 ? -8.332 4.458 1.674 1.00 89.56 111 ILE A CA 1
ATOM 901 C C . ILE A 1 111 ? -9.368 5.519 2.047 1.00 89.56 111 ILE A C 1
ATOM 903 O O . ILE A 1 111 ? -10.565 5.309 1.859 1.00 89.56 111 ILE A O 1
ATOM 907 N N . VAL A 1 112 ? -8.903 6.666 2.537 1.00 92.56 112 VAL A N 1
ATOM 908 C CA . VAL A 1 112 ? -9.743 7.816 2.894 1.00 92.56 112 VAL A CA 1
ATOM 909 C C . VAL A 1 112 ? -9.267 9.066 2.166 1.00 92.56 112 VAL A C 1
ATOM 911 O O . VAL A 1 112 ? -8.065 9.295 2.054 1.00 92.56 112 VAL A O 1
ATOM 914 N N . ALA A 1 113 ? -10.199 9.879 1.671 1.00 93.12 113 ALA A N 1
ATOM 915 C CA . ALA A 1 113 ? -9.879 11.167 1.065 1.00 93.12 113 ALA A CA 1
ATOM 916 C C . ALA A 1 113 ? -9.853 12.287 2.117 1.00 93.12 113 ALA A C 1
ATOM 918 O O . ALA A 1 113 ? -10.625 12.282 3.081 1.00 93.12 113 ALA A O 1
ATOM 919 N N . GLU A 1 114 ? -8.989 13.275 1.919 1.00 91.94 114 GLU A N 1
ATOM 920 C CA . GLU A 1 114 ? -8.922 14.482 2.729 1.00 91.94 114 GLU A CA 1
ATOM 921 C C . GLU A 1 114 ? -10.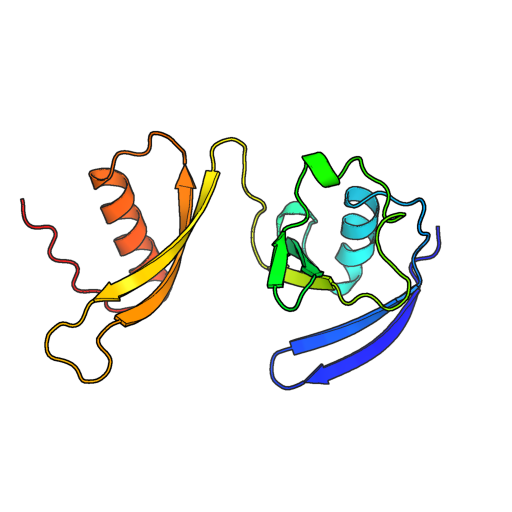280 15.187 2.748 1.00 91.94 114 GLU A C 1
ATOM 923 O O . GLU A 1 114 ? -10.966 15.286 1.732 1.00 91.94 114 GLU A O 1
ATOM 928 N N . GLY A 1 115 ? -10.697 15.651 3.924 1.00 92.56 115 GLY A N 1
ATOM 929 C CA . GLY A 1 115 ? -12.003 16.284 4.100 1.00 92.56 115 GLY A CA 1
ATOM 930 C C . GLY A 1 115 ? -13.187 15.316 4.203 1.00 92.56 115 GLY A C 1
ATOM 931 O O . GLY A 1 115 ? -14.297 15.783 4.456 1.00 92.56 115 GLY A O 1
ATOM 932 N N . THR A 1 116 ? -12.983 13.994 4.090 1.00 94.06 116 THR A N 1
ATOM 933 C CA . THR A 1 116 ? -14.058 13.012 4.326 1.00 94.06 116 THR A CA 1
ATOM 934 C C . THR A 1 116 ? -14.572 13.132 5.768 1.00 94.06 116 THR A C 1
ATOM 936 O O . THR A 1 116 ? -13.797 12.944 6.714 1.00 94.06 116 THR A O 1
ATOM 939 N N . PRO A 1 117 ? -15.872 13.408 5.994 1.00 95.31 117 PRO A N 1
ATOM 940 C CA . PRO A 1 117 ? -16.435 13.451 7.335 1.00 95.31 117 PRO A CA 1
ATOM 941 C C . PRO A 1 117 ? -16.288 12.101 8.039 1.00 95.31 117 PRO A C 1
ATOM 943 O O . PRO A 1 117 ? -16.640 11.058 7.490 1.00 95.31 117 PRO A O 1
ATOM 946 N N . VAL A 1 118 ? -15.879 12.112 9.311 1.00 91.12 118 VAL A N 1
ATOM 947 C CA . VAL A 1 118 ? -15.694 10.883 10.113 1.00 91.12 118 VAL A CA 1
ATOM 948 C C . VAL A 1 118 ? -16.944 9.995 10.105 1.00 91.12 118 VAL A C 1
ATOM 950 O O . VAL A 1 118 ? -16.840 8.772 10.095 1.00 91.12 118 VAL A O 1
ATOM 953 N N . LYS A 1 119 ? -18.140 10.594 10.075 1.00 91.88 119 LYS A N 1
ATOM 954 C CA . LYS A 1 119 ? -19.410 9.858 10.002 1.00 91.88 119 LYS A CA 1
ATOM 955 C C . LYS A 1 119 ? -19.555 9.055 8.707 1.00 91.88 119 LYS A C 1
ATOM 957 O O . LYS A 1 119 ? -20.072 7.944 8.749 1.00 91.88 119 LYS A O 1
ATOM 962 N N . GLU A 1 120 ? -19.143 9.616 7.576 1.00 93.25 120 GLU A N 1
ATOM 963 C CA . GLU A 1 120 ? -19.175 8.931 6.281 1.00 93.25 120 GLU A CA 1
ATOM 964 C C . GLU A 1 120 ? -18.095 7.862 6.228 1.00 93.25 120 GLU A C 1
ATOM 966 O O . GLU A 1 120 ? -18.382 6.715 5.892 1.00 93.25 120 GLU A O 1
ATOM 971 N N . PHE A 1 121 ? -16.898 8.199 6.705 1.00 92.06 121 PHE A N 1
ATOM 972 C CA . PHE A 1 121 ? -15.795 7.256 6.751 1.00 92.06 121 PHE A CA 1
ATOM 973 C C . PHE A 1 121 ? -16.101 6.027 7.627 1.00 92.06 121 PHE A C 1
ATOM 975 O O . PHE A 1 121 ? -15.841 4.895 7.232 1.00 92.06 121 PHE A O 1
ATOM 982 N N . LYS A 1 122 ? -16.766 6.206 8.779 1.00 90.06 122 LYS A N 1
ATOM 983 C CA . LYS A 1 122 ? -17.244 5.079 9.601 1.00 90.06 122 LYS A CA 1
ATOM 984 C C . LYS A 1 122 ? -18.189 4.145 8.836 1.00 90.06 122 LYS A C 1
ATOM 986 O O . LYS A 1 122 ? -18.103 2.933 9.014 1.00 90.06 122 LYS A O 1
ATOM 991 N N . LYS A 1 123 ? -19.088 4.681 7.999 1.00 91.38 123 LYS A N 1
ATOM 992 C CA . LYS A 1 123 ? -19.995 3.858 7.178 1.00 91.38 123 LYS A CA 1
ATOM 993 C C . LYS A 1 123 ? -19.218 3.065 6.131 1.00 91.38 123 LYS A C 1
ATOM 995 O O . LYS A 1 123 ? -19.445 1.865 6.018 1.00 91.38 123 LYS A O 1
ATOM 1000 N N . GLN A 1 124 ? -18.277 3.718 5.449 1.00 90.56 124 GLN A N 1
ATOM 1001 C CA . GLN A 1 124 ? -17.390 3.081 4.477 1.00 90.56 124 GLN A CA 1
ATOM 1002 C C . GLN A 1 124 ? -16.640 1.896 5.103 1.00 90.56 124 GLN A C 1
ATOM 1004 O O . GLN A 1 124 ? -16.690 0.796 4.565 1.00 90.56 124 GLN A O 1
ATOM 1009 N N . ILE A 1 125 ? -16.033 2.075 6.282 1.00 90.69 125 ILE A N 1
ATOM 1010 C CA . ILE A 1 125 ? -15.314 0.997 6.986 1.00 90.69 125 ILE A CA 1
ATOM 1011 C C . ILE A 1 125 ? -16.223 -0.207 7.261 1.00 90.69 125 ILE A C 1
ATOM 1013 O O . ILE A 1 125 ? -15.803 -1.352 7.109 1.00 90.69 125 ILE A O 1
ATOM 1017 N N . ILE A 1 126 ? -17.467 0.032 7.684 1.00 88.50 126 ILE A N 1
ATOM 1018 C CA . ILE A 1 126 ? -18.426 -1.043 7.973 1.00 88.50 126 ILE A CA 1
ATOM 1019 C C . ILE A 1 126 ? -18.782 -1.811 6.695 1.00 88.50 126 ILE A C 1
ATOM 1021 O O . ILE A 1 126 ? -18.901 -3.035 6.725 1.00 88.50 126 ILE A O 1
ATOM 1025 N N . GLU A 1 127 ? -18.969 -1.115 5.576 1.00 89.38 127 GLU A N 1
ATOM 1026 C CA . GLU A 1 127 ? -19.246 -1.749 4.285 1.00 89.38 127 GLU A CA 1
ATOM 1027 C C . GLU A 1 127 ? -18.037 -2.545 3.776 1.00 89.38 127 GLU A C 1
ATOM 1029 O O . GLU A 1 127 ? -18.189 -3.708 3.400 1.00 89.38 127 GLU A O 1
ATOM 1034 N N . GLU A 1 128 ? -16.831 -1.979 3.856 1.00 89.19 128 GLU A N 1
ATOM 1035 C CA . GLU A 1 128 ? -15.581 -2.661 3.499 1.00 89.19 128 GLU A CA 1
ATOM 1036 C C . GLU A 1 128 ? -15.338 -3.903 4.373 1.00 89.19 128 GLU A C 1
ATOM 1038 O O . GLU A 1 128 ? -14.986 -4.961 3.846 1.00 89.19 128 GLU A O 1
ATOM 1043 N N . ALA A 1 129 ? -15.607 -3.820 5.684 1.00 87.50 129 ALA A N 1
ATOM 1044 C CA . ALA A 1 129 ? -15.513 -4.952 6.611 1.00 87.50 129 ALA A CA 1
ATOM 1045 C C . ALA A 1 129 ? -16.412 -6.108 6.168 1.00 87.50 129 ALA A C 1
ATOM 1047 O O . ALA A 1 129 ? -15.964 -7.252 6.086 1.00 87.50 129 ALA A O 1
ATOM 1048 N N . LYS A 1 130 ? -17.671 -5.801 5.831 1.00 86.38 130 LYS A N 1
ATOM 1049 C CA . LYS A 1 130 ? -18.660 -6.795 5.395 1.00 86.38 130 LYS A CA 1
ATOM 1050 C C . LYS A 1 130 ? -18.243 -7.488 4.105 1.00 86.38 130 LYS A C 1
ATOM 1052 O O . LYS A 1 130 ? -18.364 -8.706 4.018 1.00 86.38 130 LYS A O 1
ATOM 1057 N N . VAL A 1 131 ? -17.729 -6.740 3.126 1.00 86.00 131 VAL A N 1
ATOM 1058 C CA . VAL A 1 131 ? -17.226 -7.309 1.862 1.00 86.00 131 VAL A CA 1
ATOM 1059 C C . VAL A 1 131 ? -16.070 -8.280 2.115 1.00 86.00 131 VAL A C 1
ATOM 1061 O O . VAL A 1 131 ? -15.974 -9.308 1.449 1.00 86.00 131 VAL A O 1
ATOM 1064 N N . GLN A 1 132 ? -15.227 -7.995 3.107 1.00 82.19 13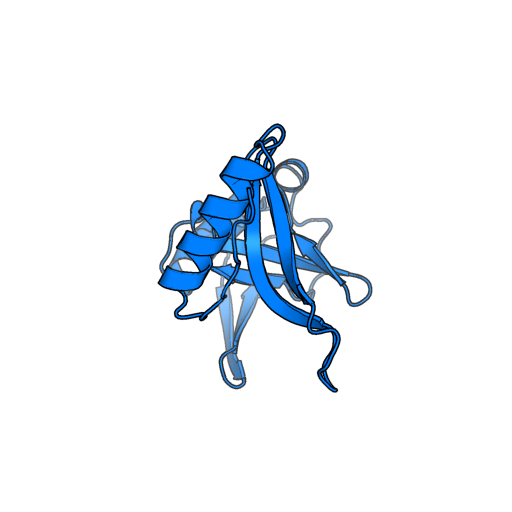2 GLN A N 1
ATOM 1065 C CA . GLN A 1 132 ? -14.121 -8.867 3.511 1.00 82.19 132 GLN A CA 1
ATOM 1066 C C . GLN A 1 132 ? -14.543 -9.999 4.466 1.00 82.19 132 GLN A C 1
ATOM 1068 O O . GLN A 1 132 ? -13.699 -10.789 4.887 1.00 82.19 132 GLN A O 1
ATOM 1073 N N . GLY A 1 133 ? -15.832 -10.104 4.811 1.00 81.19 133 GLY A N 1
ATOM 1074 C CA . GLY A 1 133 ? -16.346 -11.109 5.746 1.00 81.19 133 GLY A CA 1
ATOM 1075 C C . GLY A 1 133 ? -15.899 -10.889 7.193 1.00 81.19 133 GLY A C 1
ATOM 1076 O O . GLY A 1 133 ? -15.910 -11.826 7.990 1.00 81.19 133 GLY A O 1
ATOM 1077 N N . ILE A 1 134 ? -15.481 -9.671 7.536 1.00 81.94 134 ILE A N 1
ATOM 1078 C CA . ILE A 1 134 ? -15.078 -9.305 8.887 1.00 81.94 134 ILE A CA 1
ATOM 1079 C C . ILE A 1 134 ? -16.324 -8.858 9.653 1.00 81.94 134 ILE A C 1
ATOM 1081 O O . ILE A 1 134 ? -16.944 -7.844 9.325 1.00 81.94 134 ILE A O 1
ATOM 1085 N N . ASP A 1 135 ? -16.678 -9.610 10.694 1.00 69.19 135 ASP A N 1
ATOM 1086 C CA . ASP A 1 135 ? -17.781 -9.271 11.591 1.00 69.19 135 ASP A CA 1
ATOM 1087 C C . ASP A 1 135 ? -17.346 -8.185 12.586 1.00 69.19 135 ASP A C 1
ATOM 1089 O O . ASP A 1 135 ? -16.881 -8.444 13.697 1.00 69.19 135 ASP A O 1
ATOM 1093 N N . CYS A 1 136 ? -17.413 -6.936 12.134 1.00 63.66 136 CYS A N 1
ATOM 1094 C CA . CYS A 1 136 ? -17.180 -5.766 12.964 1.00 63.66 136 CYS A CA 1
ATOM 1095 C C . CYS A 1 136 ? -18.526 -5.266 13.500 1.00 63.66 136 CYS A C 1
ATOM 1097 O O . CYS A 1 136 ? -19.231 -4.527 12.807 1.00 63.66 136 CYS A O 1
ATOM 1099 N N . VAL A 1 137 ? -18.871 -5.614 14.744 1.00 59.91 137 VAL A N 1
ATOM 1100 C CA . VAL A 1 137 ? -19.973 -4.969 15.480 1.00 59.91 137 VAL A CA 1
ATOM 1101 C C . VAL A 1 137 ? -19.523 -3.556 15.868 1.00 59.91 137 VAL A C 1
ATOM 1103 O O . VAL A 1 137 ? -19.106 -3.286 16.989 1.00 59.91 137 VAL A O 1
ATOM 1106 N N . LEU A 1 138 ? -19.515 -2.649 14.893 1.00 59.19 138 LEU A N 1
ATOM 1107 C CA . LEU A 1 138 ? -19.323 -1.224 15.125 1.00 59.19 138 LEU A CA 1
ATOM 1108 C C . LEU A 1 138 ? -20.704 -0.638 15.397 1.00 59.19 138 LEU A C 1
ATOM 1110 O O . LEU A 1 138 ? -21.419 -0.252 14.471 1.00 59.19 138 LEU A O 1
ATOM 1114 N N . GLU A 1 139 ? -21.103 -0.621 16.668 1.00 52.56 139 GLU A N 1
ATOM 1115 C CA . GLU A 1 139 ? -22.293 0.108 17.090 1.00 52.56 139 GLU A CA 1
ATOM 1116 C C . GLU A 1 139 ? -22.077 1.587 16.751 1.00 52.56 139 GLU A C 1
ATOM 1118 O O . GLU A 1 139 ? -21.254 2.288 17.344 1.00 52.56 139 GLU A O 1
ATOM 1123 N N . LEU A 1 140 ? -22.775 2.057 15.716 1.00 49.16 140 LEU A N 1
ATOM 1124 C CA . LEU A 1 140 ? -22.883 3.475 15.404 1.00 49.16 140 LEU A CA 1
ATOM 1125 C C . LEU A 1 140 ? -23.786 4.107 16.467 1.00 49.16 140 LEU A C 1
ATOM 1127 O O . LEU A 1 140 ? -24.953 4.396 16.203 1.00 49.16 140 LEU A O 1
ATOM 1131 N N . GLU A 1 141 ? -23.275 4.272 17.685 1.00 46.75 141 GLU A N 1
ATOM 1132 C CA . GLU A 1 141 ? -23.968 5.094 18.666 1.00 46.75 141 GLU A CA 1
ATOM 1133 C C . GLU A 1 141 ? -23.967 6.565 18.214 1.00 46.75 141 GLU A C 1
ATOM 1135 O O . GLU A 1 141 ? -23.014 7.060 17.602 1.00 46.75 141 GLU A O 1
ATOM 1140 N N . LYS A 1 142 ? -25.136 7.165 18.453 1.00 44.59 142 LYS A N 1
ATOM 1141 C CA . LYS A 1 142 ? -25.743 8.389 17.904 1.00 44.59 142 LYS A CA 1
ATOM 1142 C C . LYS A 1 142 ? -24.855 9.626 17.789 1.00 44.59 142 LYS A C 1
ATOM 1144 O O . LYS A 1 142 ? -24.150 9.960 18.761 1.00 44.59 142 LYS A O 1
#